Protein AF-A0A2Z7A7H7-F1 (afdb_monomer_lite)

Sequence (88 aa):
MPLPERQVSSVHSFQPQNPQQSRQGGSQTVSQPPKQQARVFALTEEQAQAAPDDVIAGNCYLCNYPAYVLVDTGASHIFISEHFVVSH

InterPro domains:
  IPR001969 Aspartic peptidase, active site [PS00141] (69-80)

Secondary structure (DSSP, 8-state):
-PPPP----------PPP-------------PPP-------PPPHHHHHH-TTT-EEEEEEETTEEEEEEE-TT-SS----HHHHHH-

Structure (mmCIF, N/CA/C/O backbone):
data_AF-A0A2Z7A7H7-F1
#
_entry.id   AF-A0A2Z7A7H7-F1
#
loop_
_atom_site.group_PDB
_atom_site.id
_atom_site.type_symbol
_atom_site.label_atom_id
_atom_site.label_alt_id
_atom_site.label_comp_id
_atom_site.label_asym_id
_atom_site.label_entity_id
_atom_site.label_seq_id
_atom_site.pdbx_PDB_ins_code
_atom_site.Cartn_x
_atom_site.Cartn_y
_atom_site.Cartn_z
_atom_site.occupancy
_atom_site.B_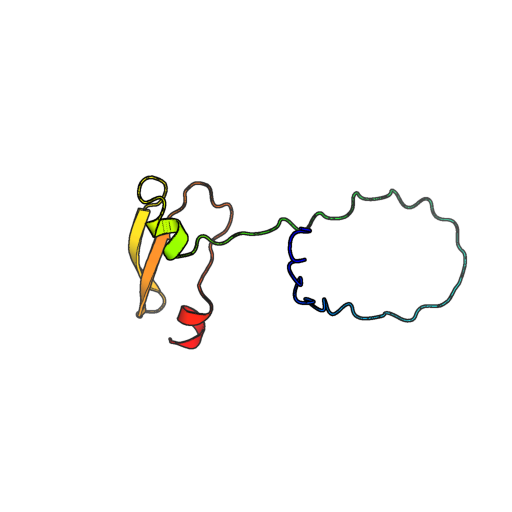iso_or_equiv
_atom_site.auth_seq_id
_atom_site.auth_comp_id
_atom_site.auth_asym_id
_atom_site.auth_atom_id
_atom_site.pdbx_PDB_model_num
ATOM 1 N N . MET A 1 1 ? 28.485 -12.216 39.724 1.00 45.66 1 MET A N 1
ATOM 2 C CA . MET A 1 1 ? 28.313 -12.394 38.267 1.00 45.66 1 MET A CA 1
ATOM 3 C C . MET A 1 1 ? 27.543 -11.189 37.735 1.00 45.66 1 MET A C 1
ATOM 5 O O . MET A 1 1 ? 26.360 -11.106 38.039 1.00 45.66 1 MET A O 1
ATOM 9 N N . PRO A 1 2 ? 28.178 -10.214 37.061 1.00 42.31 2 PRO A N 1
ATOM 10 C CA . PRO A 1 2 ? 27.468 -9.111 36.410 1.00 42.31 2 PRO A CA 1
ATOM 11 C C . PRO A 1 2 ? 26.973 -9.519 35.008 1.00 42.31 2 PRO A C 1
ATOM 13 O O . PRO A 1 2 ? 27.600 -10.342 34.343 1.00 42.31 2 PRO A O 1
ATOM 16 N N . LEU A 1 3 ? 25.8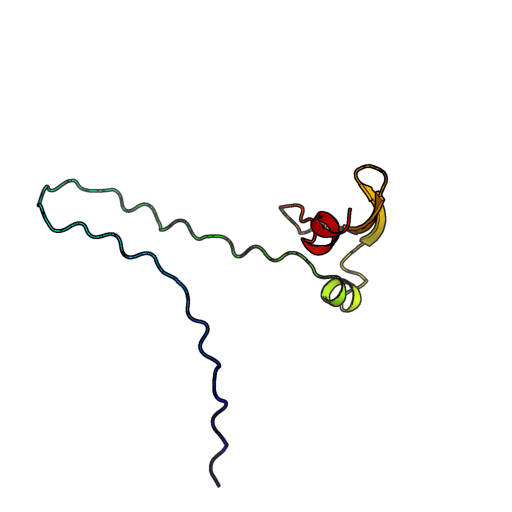34 -8.958 34.592 1.00 44.34 3 LEU A N 1
ATOM 17 C CA . LEU A 1 3 ? 25.183 -9.158 33.288 1.00 44.34 3 LEU A CA 1
ATOM 18 C C . LEU A 1 3 ? 25.999 -8.509 32.142 1.00 44.34 3 LEU A C 1
ATOM 20 O O . LEU A 1 3 ? 26.571 -7.444 32.374 1.00 44.34 3 LEU A O 1
ATOM 24 N N . PRO A 1 4 ? 26.029 -9.065 30.912 1.00 49.53 4 PRO A N 1
ATOM 25 C CA . PRO A 1 4 ? 26.740 -8.444 29.793 1.00 49.53 4 PRO A CA 1
ATOM 26 C C . PRO A 1 4 ? 25.989 -7.222 29.242 1.00 49.53 4 PRO A C 1
ATOM 28 O O . PRO A 1 4 ? 24.798 -7.306 28.931 1.00 49.53 4 PRO A O 1
ATOM 31 N N . GLU A 1 5 ? 26.697 -6.101 29.083 1.00 48.22 5 GLU A N 1
ATOM 32 C CA . GLU A 1 5 ? 26.208 -4.894 28.409 1.00 48.22 5 GLU A CA 1
ATOM 33 C C . GLU A 1 5 ? 25.895 -5.178 26.933 1.00 48.22 5 GLU A C 1
ATOM 35 O O . GLU A 1 5 ? 26.743 -5.637 26.165 1.00 48.22 5 GLU A O 1
ATOM 40 N N . ARG A 1 6 ? 24.660 -4.884 26.516 1.00 52.81 6 ARG A N 1
ATOM 41 C CA . ARG A 1 6 ? 24.243 -4.969 25.116 1.00 52.81 6 ARG A CA 1
ATOM 42 C C . ARG A 1 6 ? 24.728 -3.718 24.386 1.00 52.81 6 ARG A C 1
ATOM 44 O O . ARG A 1 6 ? 24.164 -2.641 24.543 1.00 52.81 6 ARG A O 1
ATOM 51 N N . GLN A 1 7 ? 25.777 -3.895 23.590 1.00 44.25 7 GLN A N 1
ATOM 52 C CA . GLN A 1 7 ? 26.302 -2.929 22.628 1.00 44.25 7 GLN A CA 1
ATOM 53 C C . GLN A 1 7 ? 25.157 -2.380 21.757 1.00 44.25 7 GLN A C 1
ATOM 55 O O . GLN A 1 7 ? 24.578 -3.104 20.948 1.00 44.25 7 GLN A O 1
ATOM 60 N N . VAL A 1 8 ? 24.800 -1.107 21.938 1.00 41.00 8 VAL A N 1
ATOM 61 C CA . VAL A 1 8 ? 23.883 -0.409 21.031 1.00 41.00 8 VAL A CA 1
ATOM 62 C C . VAL A 1 8 ? 24.714 0.096 19.859 1.00 41.00 8 VAL A C 1
ATOM 64 O O . VAL A 1 8 ? 25.541 0.996 19.994 1.00 41.00 8 VAL A O 1
ATOM 67 N N . SER A 1 9 ? 24.510 -0.538 18.708 1.00 46.66 9 SER A N 1
ATOM 68 C CA . SER A 1 9 ? 25.022 -0.119 17.409 1.00 46.66 9 SER A CA 1
ATOM 69 C C . SER A 1 9 ? 24.669 1.346 17.143 1.00 46.66 9 SER A C 1
ATOM 71 O O . SER A 1 9 ? 23.500 1.732 17.137 1.00 46.66 9 SER A O 1
ATOM 73 N N . SER A 1 10 ? 25.710 2.147 16.940 1.00 44.84 10 SER A N 1
ATOM 74 C CA . SER A 1 10 ? 25.671 3.577 16.655 1.00 44.84 10 SER A CA 1
ATOM 75 C C . SER A 1 10 ? 24.945 3.864 15.336 1.00 44.84 10 SER A C 1
ATOM 77 O O . SER A 1 10 ? 25.483 3.615 14.259 1.00 44.84 10 SER A O 1
ATOM 79 N N . VAL A 1 11 ? 23.730 4.410 15.409 1.00 43.25 11 VAL A N 1
ATOM 80 C CA . VAL A 1 11 ? 23.059 4.999 14.244 1.00 43.25 11 VAL A CA 1
ATOM 81 C C . VAL A 1 11 ? 23.529 6.449 14.141 1.00 43.25 11 VAL A C 1
ATOM 83 O O . VAL A 1 11 ? 23.071 7.317 14.881 1.00 43.25 11 VAL A O 1
ATOM 86 N N . HIS A 1 12 ? 24.501 6.702 13.264 1.00 46.12 12 HIS A N 1
ATOM 87 C CA . HIS A 1 12 ? 24.977 8.050 12.955 1.00 46.12 12 HIS A CA 1
ATOM 88 C C . HIS A 1 12 ? 23.889 8.815 12.189 1.00 46.12 12 HIS A C 1
ATOM 90 O O . HIS A 1 12 ? 23.720 8.651 10.983 1.00 46.12 12 HIS A O 1
ATOM 96 N N . SER A 1 13 ? 23.144 9.664 12.892 1.00 39.38 13 SER A N 1
ATOM 97 C CA . SER A 1 13 ? 22.276 10.668 12.282 1.00 39.38 13 SER A CA 1
ATOM 98 C C . SER A 1 13 ? 23.131 11.763 11.638 1.00 39.38 13 SER A C 1
ATOM 100 O O . SER A 1 13 ? 23.826 12.503 12.335 1.00 39.38 13 SER A O 1
ATOM 102 N N . PHE A 1 14 ? 23.078 11.878 10.311 1.00 45.50 14 PHE A N 1
ATOM 103 C CA . PHE A 1 14 ? 23.684 12.987 9.579 1.00 45.50 14 PHE A CA 1
ATOM 104 C C . PHE A 1 14 ? 22.883 14.270 9.831 1.00 45.50 14 PHE A C 1
ATOM 106 O O . PHE A 1 14 ? 21.729 14.382 9.422 1.00 45.50 14 PHE A O 1
ATOM 113 N N . GLN A 1 15 ? 23.501 15.245 10.497 1.00 45.69 15 GLN A N 1
ATOM 114 C CA . GLN A 1 15 ? 22.963 16.593 10.668 1.00 45.69 15 GLN A CA 1
ATOM 115 C C . GLN A 1 15 ? 23.851 17.567 9.872 1.00 45.69 15 GLN A C 1
ATOM 117 O O . GLN A 1 15 ? 25.040 17.670 10.179 1.00 45.69 15 GLN A O 1
ATOM 122 N N . PRO A 1 16 ? 23.344 18.267 8.839 1.00 41.31 16 PRO A N 1
ATOM 123 C CA . PRO A 1 16 ? 24.154 19.233 8.103 1.00 41.31 16 PRO A CA 1
ATOM 124 C C . PRO A 1 16 ? 24.468 20.447 8.994 1.00 41.31 16 PRO A C 1
ATOM 126 O O . PRO A 1 16 ? 23.564 21.112 9.501 1.00 41.31 16 PRO A O 1
ATOM 129 N N . GLN A 1 17 ? 25.757 20.729 9.202 1.00 40.47 17 GLN A N 1
ATOM 130 C CA . GLN A 1 17 ? 26.229 21.923 9.909 1.00 40.47 17 GLN A CA 1
ATOM 131 C C . GLN A 1 17 ? 26.070 23.156 9.013 1.00 40.47 17 GLN A C 1
ATOM 133 O O . GLN A 1 17 ? 26.703 23.259 7.966 1.00 40.47 17 GLN A O 1
ATOM 138 N N . ASN A 1 18 ? 25.240 24.105 9.445 1.00 43.44 18 ASN A N 1
ATOM 139 C CA . ASN A 1 18 ? 25.092 25.408 8.806 1.00 43.44 18 ASN A CA 1
ATOM 140 C C . ASN A 1 18 ? 26.042 26.414 9.494 1.00 43.44 18 ASN A C 1
ATOM 142 O O . ASN A 1 18 ? 25.876 26.649 10.695 1.00 43.44 18 ASN A O 1
ATOM 146 N N . PRO A 1 19 ? 27.041 27.008 8.814 1.00 50.06 19 PRO A N 1
ATOM 147 C CA . PRO A 1 19 ? 27.933 27.973 9.443 1.00 50.06 19 PRO A CA 1
ATOM 148 C C . PRO A 1 19 ? 27.353 29.385 9.317 1.00 50.06 19 PRO A C 1
ATOM 150 O O . PRO A 1 19 ? 27.520 30.038 8.291 1.00 50.06 19 PRO A O 1
ATOM 153 N N . GLN A 1 20 ? 26.695 29.896 10.362 1.00 49.53 20 GLN A N 1
ATOM 154 C CA . GLN A 1 20 ? 26.399 31.330 10.449 1.00 49.53 20 GLN A CA 1
ATOM 155 C C . GLN A 1 20 ? 26.738 31.895 11.827 1.00 49.53 20 GLN A C 1
ATOM 157 O O . GLN A 1 20 ? 26.043 31.707 12.822 1.00 49.53 20 GLN A O 1
ATOM 162 N N . GLN A 1 21 ? 27.860 32.607 11.837 1.00 49.06 21 GLN A N 1
ATOM 163 C CA . GLN A 1 21 ? 28.406 33.362 12.947 1.00 49.06 21 GLN A CA 1
ATOM 164 C C . GLN A 1 21 ? 27.775 34.769 12.971 1.00 49.06 21 GLN A C 1
ATOM 166 O O . GLN A 1 21 ? 27.945 35.550 12.042 1.00 49.06 21 GLN A O 1
ATOM 171 N N . SER A 1 22 ? 27.071 35.059 14.069 1.00 46.97 22 SER A N 1
ATOM 172 C CA . SER A 1 22 ? 26.945 36.358 14.756 1.00 46.97 22 SER A CA 1
ATOM 173 C C . SER A 1 22 ? 26.409 37.595 14.007 1.00 46.97 22 SER A C 1
ATOM 175 O O . SER A 1 22 ? 27.157 38.253 13.290 1.00 46.97 22 SER A O 1
ATOM 177 N N . ARG A 1 23 ? 25.206 38.071 14.389 1.00 45.53 23 ARG A N 1
ATOM 178 C CA . ARG A 1 23 ? 24.984 39.470 14.840 1.00 45.53 23 ARG A CA 1
ATOM 179 C C . ARG A 1 23 ? 23.603 39.691 15.482 1.00 45.53 23 ARG A C 1
ATOM 181 O O . ARG A 1 23 ? 22.587 39.210 14.999 1.00 45.53 23 ARG A O 1
ATOM 188 N N . GLN A 1 24 ? 23.625 40.407 16.607 1.00 53.09 24 GLN A N 1
ATOM 189 C CA . GLN A 1 24 ? 22.512 40.739 17.503 1.00 53.09 24 GLN A CA 1
ATOM 190 C C . GLN A 1 24 ? 21.447 41.632 16.846 1.00 53.09 24 GLN A C 1
ATOM 192 O O . GLN A 1 24 ? 21.778 42.626 16.205 1.00 53.09 24 GLN A O 1
ATOM 197 N N . GLY A 1 25 ? 20.177 41.330 17.118 1.00 38.44 25 GLY A N 1
ATOM 198 C CA . GLY A 1 25 ? 19.032 42.206 16.875 1.00 38.44 25 GLY A CA 1
ATOM 199 C C . GLY A 1 25 ? 17.811 41.657 17.609 1.00 38.44 25 GLY A C 1
ATOM 200 O O . GLY A 1 25 ? 17.297 40.602 17.250 1.00 38.44 25 GLY A O 1
ATOM 201 N N . GLY A 1 26 ? 17.397 42.325 18.686 1.00 51.34 26 GLY A N 1
ATOM 202 C CA . GLY A 1 26 ? 16.261 41.922 19.509 1.00 51.34 26 GLY A CA 1
ATOM 203 C C . GLY A 1 26 ? 14.949 42.014 18.735 1.00 51.34 26 GLY A C 1
ATOM 204 O O . GLY A 1 26 ? 14.468 43.103 18.445 1.00 51.34 26 GLY A O 1
ATOM 205 N N . SER A 1 27 ? 14.360 40.864 18.436 1.00 52.16 27 SER A N 1
ATOM 206 C CA . SER A 1 27 ? 12.962 40.729 18.050 1.00 52.16 27 SER A CA 1
ATOM 207 C C . SER A 1 27 ? 12.386 39.634 18.933 1.00 52.16 27 SER A C 1
ATOM 209 O O . SER A 1 27 ? 12.941 38.533 18.981 1.00 52.16 27 SER A O 1
ATOM 211 N N . GLN A 1 28 ? 11.332 39.947 19.693 1.00 57.50 28 GLN A N 1
ATOM 212 C CA . GLN A 1 28 ? 10.569 38.928 20.406 1.00 57.50 28 GLN A CA 1
ATOM 213 C C . GLN A 1 28 ? 9.922 38.021 19.363 1.00 57.50 28 GLN A C 1
ATOM 215 O O . GLN A 1 28 ? 8.835 38.280 18.854 1.00 57.50 28 GLN A O 1
ATOM 220 N N . THR A 1 29 ? 10.646 36.970 19.001 1.00 58.09 29 THR A N 1
ATOM 221 C CA . THR A 1 29 ? 10.111 35.881 18.208 1.00 58.09 29 THR A CA 1
ATOM 222 C C . THR A 1 29 ? 9.151 35.134 19.119 1.00 58.09 29 THR A C 1
ATOM 224 O O . THR A 1 29 ? 9.541 34.602 20.157 1.00 58.09 29 THR A O 1
ATOM 227 N N . VAL A 1 30 ? 7.865 35.148 18.765 1.00 65.44 30 VAL A N 1
ATOM 228 C CA . VAL A 1 30 ? 6.904 34.193 19.318 1.00 65.44 30 VAL A CA 1
ATOM 229 C C . VAL A 1 30 ? 7.508 32.819 19.055 1.00 65.44 30 VAL A C 1
ATOM 231 O O . VAL A 1 30 ? 7.681 32.434 17.896 1.00 65.44 30 VAL A O 1
ATOM 234 N N . SER A 1 31 ? 7.908 32.122 20.116 1.00 65.19 31 SER A N 1
ATOM 235 C CA . SER A 1 31 ? 8.440 30.771 20.026 1.00 65.19 31 SER A CA 1
ATOM 236 C C . SER A 1 31 ? 7.316 29.874 19.523 1.00 65.19 31 SER A C 1
ATOM 238 O O . SER A 1 31 ? 6.476 29.408 20.290 1.00 65.19 31 SER A O 1
ATOM 240 N N . GLN A 1 32 ? 7.254 29.665 18.206 1.00 69.69 32 GLN A N 1
ATOM 241 C CA . GLN A 1 32 ? 6.405 28.614 17.669 1.00 69.69 32 GLN A CA 1
ATOM 242 C C . GLN A 1 32 ? 6.860 27.307 18.321 1.00 69.69 32 GLN A C 1
ATOM 244 O O . GLN A 1 32 ? 8.072 27.053 18.362 1.00 69.69 32 GLN A O 1
ATOM 249 N N . PRO A 1 33 ? 5.931 26.492 18.852 1.00 73.19 33 PRO A N 1
ATOM 250 C CA . PRO A 1 33 ? 6.300 25.177 19.333 1.00 73.19 33 PRO A CA 1
ATOM 251 C C . PRO A 1 33 ? 7.044 24.465 18.197 1.00 73.19 33 PRO A C 1
ATOM 253 O O . PRO A 1 33 ? 6.629 24.579 17.035 1.00 73.19 33 PRO A O 1
ATOM 256 N N . PRO A 1 34 ? 8.175 23.798 18.491 1.00 70.44 34 PRO A N 1
ATOM 257 C CA . PRO A 1 34 ? 8.925 23.095 17.467 1.00 70.44 34 PRO A CA 1
ATOM 258 C C . PRO A 1 34 ? 7.955 22.165 16.749 1.00 70.44 34 PRO A C 1
ATOM 260 O O . PRO A 1 34 ? 7.225 21.418 17.403 1.00 70.44 34 PRO A O 1
ATOM 263 N N . LYS A 1 35 ? 7.903 22.259 15.415 1.00 70.56 35 LYS A N 1
ATOM 264 C CA . LYS A 1 35 ? 7.075 21.374 14.595 1.00 70.56 35 LYS A CA 1
ATOM 265 C C . LYS A 1 35 ? 7.482 19.945 14.938 1.00 70.56 35 LYS A C 1
ATOM 267 O O . LYS A 1 35 ? 8.544 19.492 14.515 1.00 70.56 35 LYS A O 1
ATOM 272 N N . GLN A 1 36 ? 6.676 19.265 15.750 1.00 69.62 36 GLN A N 1
ATOM 273 C CA . GLN A 1 36 ? 6.863 17.850 16.008 1.00 69.62 36 GLN A CA 1
ATOM 274 C C . GLN A 1 36 ? 6.655 17.162 14.668 1.00 69.62 36 GLN A C 1
ATOM 276 O O . GLN A 1 36 ? 5.548 17.149 14.131 1.00 69.62 36 GLN A O 1
ATOM 281 N N . GLN A 1 37 ? 7.739 16.653 14.089 1.00 64.75 37 GLN A N 1
ATOM 282 C CA . GLN A 1 37 ? 7.626 15.727 12.978 1.00 64.75 37 GLN A CA 1
ATOM 283 C C . GLN A 1 37 ? 6.891 14.511 13.535 1.00 64.75 37 GLN A C 1
ATOM 285 O O . GLN A 1 37 ? 7.416 13.808 14.403 1.00 64.75 37 GLN A O 1
ATOM 290 N N . ALA A 1 38 ? 5.640 14.325 13.113 1.00 60.75 38 ALA A N 1
ATOM 291 C CA . ALA A 1 38 ? 4.903 13.120 13.439 1.00 60.75 38 ALA A CA 1
ATOM 292 C C . ALA A 1 38 ? 5.745 11.942 12.942 1.00 60.75 38 ALA A C 1
ATOM 294 O O . ALA A 1 38 ? 6.145 11.910 11.778 1.00 60.75 38 ALA A O 1
ATOM 295 N N . ARG A 1 39 ? 6.076 11.008 13.837 1.00 61.59 39 ARG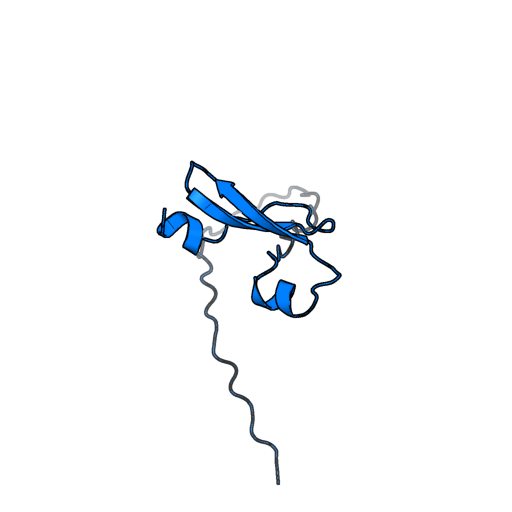 A N 1
ATOM 296 C CA . ARG A 1 39 ? 6.661 9.741 13.407 1.00 61.59 39 ARG A CA 1
ATOM 297 C C . ARG A 1 39 ? 5.565 8.992 12.675 1.00 61.59 39 ARG A C 1
ATOM 299 O O . ARG A 1 39 ? 4.573 8.595 13.277 1.00 61.59 39 ARG A O 1
ATOM 306 N N . VAL A 1 40 ? 5.735 8.897 11.369 1.00 62.94 40 VAL A N 1
ATOM 307 C CA . VAL A 1 40 ? 4.809 8.221 10.484 1.00 62.94 40 VAL A CA 1
ATOM 308 C C . VAL A 1 40 ? 5.222 6.757 10.437 1.00 62.94 40 VAL A C 1
ATOM 310 O O . VAL A 1 40 ? 6.342 6.449 10.036 1.00 62.94 40 VAL A O 1
ATOM 313 N N . PHE A 1 41 ? 4.346 5.868 10.889 1.00 67.62 41 PHE A N 1
ATOM 314 C CA . PHE A 1 41 ? 4.554 4.431 10.778 1.00 67.62 41 PHE A CA 1
ATOM 315 C C . PHE A 1 41 ? 3.636 3.920 9.674 1.00 67.62 41 PHE A C 1
ATOM 317 O O . PHE A 1 41 ? 2.418 4.011 9.794 1.00 67.62 41 PHE A O 1
ATOM 324 N N . ALA A 1 42 ? 4.228 3.438 8.584 1.00 79.19 42 ALA A N 1
ATOM 325 C CA . ALA A 1 42 ? 3.507 2.610 7.634 1.00 79.19 42 ALA A CA 1
ATOM 326 C C . ALA A 1 42 ? 3.362 1.216 8.246 1.00 79.19 42 ALA A C 1
ATOM 328 O O . ALA A 1 42 ? 4.318 0.703 8.834 1.00 79.19 42 ALA A O 1
ATOM 329 N N . LEU A 1 43 ? 2.186 0.617 8.099 1.00 85.38 43 LEU A N 1
ATOM 330 C CA . LEU A 1 43 ? 1.986 -0.770 8.474 1.00 85.38 43 LEU A CA 1
ATOM 331 C C . LEU A 1 43 ? 2.769 -1.670 7.508 1.00 85.38 43 LEU A C 1
ATOM 333 O O . LEU A 1 43 ? 2.583 -1.583 6.292 1.00 85.38 43 LEU A O 1
ATOM 337 N N . THR A 1 44 ? 3.652 -2.514 8.038 1.00 84.50 44 THR A N 1
ATOM 338 C CA . THR A 1 44 ? 4.352 -3.525 7.235 1.00 84.50 44 THR A CA 1
ATOM 339 C C . THR A 1 44 ? 3.495 -4.776 7.059 1.00 84.50 44 THR A C 1
ATOM 341 O O . THR A 1 44 ? 2.550 -5.017 7.812 1.00 84.50 44 THR A O 1
ATOM 344 N N . GLU A 1 45 ? 3.842 -5.607 6.079 1.00 82.62 45 GLU A N 1
ATOM 345 C CA . GLU A 1 45 ? 3.183 -6.898 5.865 1.00 82.62 45 GLU A CA 1
ATOM 346 C C . GLU A 1 45 ? 3.266 -7.795 7.109 1.00 82.62 45 GLU A C 1
ATOM 348 O O . GLU A 1 45 ? 2.271 -8.389 7.515 1.00 82.62 45 GLU A O 1
ATOM 353 N N . GLU A 1 46 ? 4.414 -7.831 7.786 1.00 86.81 46 GLU A N 1
ATOM 354 C CA . GLU A 1 46 ? 4.601 -8.629 9.001 1.00 86.81 46 GLU A CA 1
ATOM 355 C C . GLU A 1 46 ? 3.731 -8.129 10.157 1.00 86.81 46 GLU A C 1
ATOM 357 O O . GLU A 1 46 ? 3.217 -8.928 10.940 1.00 86.81 46 GLU A O 1
ATOM 362 N N . GLN A 1 47 ? 3.552 -6.810 10.269 1.00 86.69 47 GLN A N 1
ATOM 363 C CA . GLN A 1 47 ? 2.680 -6.211 11.279 1.00 86.69 47 GLN A CA 1
ATOM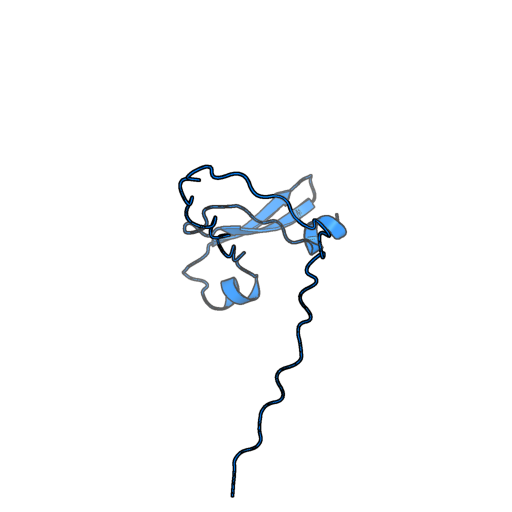 364 C C . GLN A 1 47 ? 1.212 -6.532 11.001 1.00 86.69 47 GLN A C 1
ATOM 366 O O . GLN A 1 47 ? 0.492 -6.905 11.924 1.00 86.69 47 GLN A O 1
ATOM 371 N N . ALA A 1 48 ? 0.793 -6.458 9.736 1.00 86.44 48 ALA A N 1
ATOM 372 C CA . ALA A 1 48 ? -0.534 -6.894 9.319 1.00 86.44 48 ALA A CA 1
ATOM 373 C C . ALA A 1 48 ? -0.778 -8.372 9.650 1.00 86.44 48 ALA A C 1
ATOM 375 O O . ALA A 1 48 ? -1.822 -8.728 10.188 1.00 86.44 48 ALA A O 1
ATOM 376 N N . GLN A 1 49 ? 0.210 -9.231 9.394 1.00 87.12 49 GLN A N 1
ATOM 377 C CA . GLN A 1 49 ? 0.099 -10.663 9.663 1.00 87.12 49 GLN A CA 1
ATOM 378 C C . GLN A 1 49 ? 0.018 -10.986 11.164 1.00 87.12 49 GLN A C 1
ATOM 380 O O . GLN A 1 49 ? -0.567 -11.999 11.548 1.00 87.12 49 GLN A O 1
ATOM 385 N N . ALA A 1 50 ? 0.600 -10.137 12.016 1.00 89.25 50 ALA A N 1
ATOM 386 C CA . ALA A 1 50 ? 0.543 -10.276 13.468 1.00 89.25 50 ALA A CA 1
ATOM 387 C C . ALA A 1 50 ? -0.801 -9.826 14.075 1.00 89.25 50 ALA A C 1
ATOM 389 O O . ALA A 1 50 ? -1.129 -10.261 15.179 1.00 89.25 50 ALA A O 1
ATOM 390 N N . ALA A 1 51 ? -1.566 -8.986 13.372 1.00 87.06 51 ALA A N 1
ATOM 391 C CA . ALA A 1 51 ? -2.858 -8.455 13.810 1.00 87.06 51 ALA A CA 1
ATOM 392 C C . ALA A 1 51 ? -3.895 -8.499 12.666 1.00 87.06 51 ALA A C 1
ATOM 394 O O . ALA A 1 51 ? -4.345 -7.456 12.191 1.00 87.06 51 ALA A O 1
ATOM 395 N N . PRO A 1 52 ? -4.285 -9.701 12.203 1.00 83.75 52 PRO A N 1
ATOM 396 C CA . PRO A 1 52 ? -5.113 -9.861 11.006 1.00 83.75 52 PRO A CA 1
ATOM 397 C C . PRO A 1 52 ? -6.536 -9.302 11.152 1.00 83.75 52 PRO A C 1
ATOM 399 O O . PRO A 1 52 ? -7.191 -9.064 10.143 1.00 83.75 52 PRO A O 1
ATOM 402 N N . ASP A 1 53 ? -7.013 -9.089 12.381 1.00 89.31 53 ASP A N 1
ATOM 403 C CA . ASP A 1 53 ? -8.339 -8.520 12.650 1.00 89.31 53 ASP A CA 1
ATOM 404 C C . ASP A 1 53 ? -8.358 -6.980 12.578 1.00 89.31 53 ASP A C 1
ATOM 406 O O . ASP A 1 53 ? -9.426 -6.385 12.435 1.00 89.31 53 ASP A O 1
ATOM 410 N N . ASP A 1 54 ? -7.189 -6.331 12.649 1.00 87.81 54 ASP A N 1
ATOM 411 C CA . ASP A 1 54 ? -7.074 -4.866 12.667 1.00 87.81 54 ASP A CA 1
ATOM 412 C C . ASP A 1 54 ? -6.972 -4.269 11.256 1.00 87.81 54 ASP A C 1
ATOM 414 O O . ASP A 1 54 ? -7.084 -3.054 11.070 1.00 87.81 54 ASP A O 1
ATOM 418 N N . VAL A 1 55 ? -6.728 -5.111 10.246 1.00 89.69 55 VAL A N 1
ATOM 419 C CA . VAL A 1 55 ? -6.374 -4.684 8.890 1.00 89.69 55 VAL A CA 1
ATOM 420 C C . VAL A 1 55 ? -7.092 -5.523 7.849 1.00 89.69 55 VAL A C 1
ATOM 422 O O . VAL A 1 55 ? -7.250 -6.732 7.989 1.00 89.69 55 VAL A O 1
ATOM 425 N N . ILE A 1 56 ? -7.495 -4.891 6.750 1.00 91.81 56 ILE A N 1
ATOM 426 C CA . ILE A 1 56 ? -8.058 -5.617 5.610 1.00 91.81 56 ILE A CA 1
ATOM 427 C C . ILE A 1 56 ? -6.959 -5.778 4.564 1.00 91.81 56 ILE A C 1
ATOM 429 O O . ILE A 1 56 ? -6.488 -4.796 3.990 1.00 91.81 56 ILE A O 1
ATOM 433 N N . ALA A 1 57 ? -6.565 -7.022 4.308 1.00 92.31 57 ALA A N 1
ATOM 434 C CA . ALA A 1 57 ? -5.602 -7.367 3.272 1.00 92.31 57 ALA A CA 1
ATOM 435 C C . ALA A 1 57 ? -6.296 -7.735 1.954 1.00 92.31 57 ALA A C 1
ATOM 437 O O . ALA A 1 57 ? -7.360 -8.358 1.937 1.00 92.31 57 ALA A O 1
ATOM 438 N N . GLY A 1 58 ? -5.673 -7.387 0.831 1.00 93.12 58 GLY A N 1
ATOM 439 C CA . GLY A 1 58 ? -6.179 -7.743 -0.487 1.00 93.12 58 GLY A CA 1
ATOM 440 C C . GLY A 1 58 ? -5.181 -7.477 -1.604 1.00 93.12 58 GLY A C 1
ATOM 441 O O . GLY A 1 58 ? -4.034 -7.114 -1.365 1.00 93.12 58 GLY A O 1
ATOM 442 N N . ASN A 1 59 ? -5.644 -7.641 -2.842 1.00 95.25 59 ASN A N 1
ATOM 443 C CA . ASN A 1 59 ? -4.882 -7.297 -4.037 1.00 95.25 59 ASN A CA 1
ATOM 444 C C . ASN A 1 59 ? -5.663 -6.283 -4.869 1.00 95.25 59 ASN A C 1
ATOM 446 O O . ASN A 1 59 ? -6.872 -6.431 -5.061 1.00 95.25 59 ASN A O 1
ATOM 450 N N . CYS A 1 60 ? -4.975 -5.280 -5.401 1.00 94.50 60 CYS A N 1
ATOM 451 C CA . CYS A 1 60 ? -5.527 -4.371 -6.399 1.00 94.50 60 CYS A CA 1
ATOM 452 C C . CYS A 1 60 ? -4.514 -4.140 -7.524 1.00 94.50 60 CYS A C 1
ATOM 454 O O . CYS A 1 60 ? -3.422 -4.701 -7.511 1.00 94.50 60 CYS A O 1
ATOM 456 N N . TYR A 1 61 ? -4.884 -3.338 -8.520 1.00 96.00 61 TYR A N 1
ATOM 457 C CA . TYR A 1 61 ? -3.954 -2.919 -9.56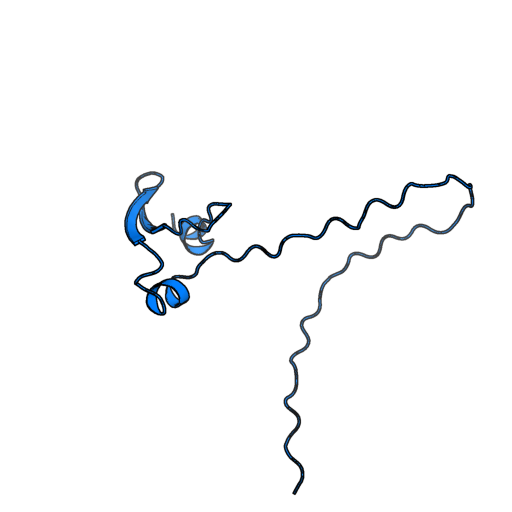1 1.00 96.00 61 TYR A CA 1
ATOM 458 C C . TYR A 1 61 ? -3.538 -1.469 -9.343 1.00 96.00 61 TYR A C 1
ATOM 460 O O . TYR A 1 61 ? -4.395 -0.588 -9.255 1.00 96.00 61 TYR A O 1
ATOM 468 N N . LEU A 1 62 ? -2.231 -1.218 -9.339 1.00 94.94 62 LEU A N 1
ATOM 469 C CA . LEU A 1 62 ? -1.656 0.121 -9.403 1.00 94.94 62 LEU A CA 1
ATOM 470 C C . LEU A 1 62 ? -0.833 0.230 -10.686 1.00 94.94 62 LEU A C 1
ATOM 472 O O . LEU A 1 62 ? 0.073 -0.566 -10.909 1.00 94.94 62 LEU A O 1
ATOM 476 N N . CYS A 1 63 ? -1.186 1.178 -11.558 1.00 94.56 63 CYS A N 1
ATOM 477 C CA . CYS A 1 63 ? -0.543 1.345 -12.870 1.00 94.56 63 CYS A CA 1
ATOM 478 C C . CYS A 1 63 ? -0.477 0.039 -13.690 1.00 94.56 63 CYS A C 1
ATOM 480 O O . CYS A 1 63 ? 0.532 -0.243 -14.323 1.00 94.56 63 CYS A O 1
ATOM 482 N N . ASN A 1 64 ? -1.546 -0.767 -13.657 1.00 96.38 64 ASN A N 1
ATOM 483 C CA . ASN A 1 64 ? -1.644 -2.082 -14.311 1.00 96.38 64 ASN A CA 1
ATOM 484 C C . ASN A 1 64 ? -0.758 -3.196 -13.725 1.00 96.38 64 ASN A C 1
ATOM 486 O O . ASN A 1 64 ? -0.790 -4.312 -14.244 1.00 96.38 64 ASN A O 1
ATOM 490 N N . TYR A 1 65 ? -0.072 -2.957 -12.608 1.00 96.75 65 TYR A N 1
ATOM 491 C CA . TYR A 1 65 ? 0.658 -3.987 -11.874 1.00 96.75 65 TYR A CA 1
ATOM 492 C C . TYR A 1 65 ? -0.144 -4.488 -10.670 1.00 96.75 65 TYR A C 1
ATOM 494 O O . TYR A 1 65 ? -0.751 -3.673 -9.969 1.00 96.75 65 TYR A O 1
ATOM 502 N N . PRO A 1 66 ? -0.179 -5.809 -10.41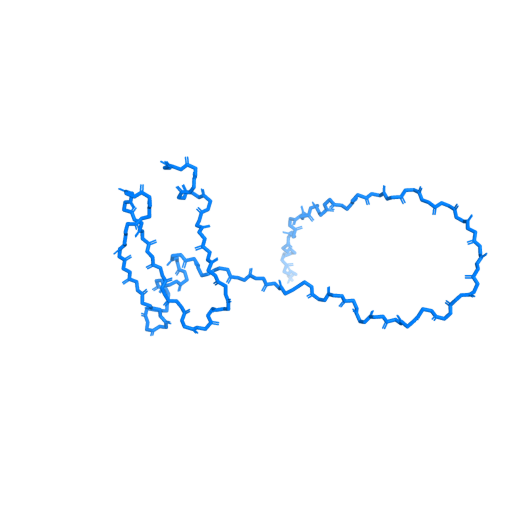8 1.00 96.06 66 PRO A N 1
ATOM 503 C CA . PRO A 1 66 ? -0.814 -6.349 -9.225 1.00 96.06 66 PRO A CA 1
ATOM 504 C C . PRO A 1 66 ? -0.041 -5.899 -7.979 1.00 96.06 66 PRO A C 1
ATOM 506 O O . PRO A 1 66 ? 1.171 -6.078 -7.889 1.00 96.06 66 PRO A O 1
ATOM 509 N N . ALA A 1 67 ? -0.750 -5.327 -7.014 1.00 95.00 67 ALA A N 1
ATOM 510 C CA . ALA A 1 67 ? -0.209 -4.828 -5.760 1.00 95.00 67 ALA A CA 1
ATOM 511 C C . ALA A 1 67 ? -0.924 -5.494 -4.584 1.00 95.00 67 ALA A C 1
ATOM 513 O O . ALA A 1 67 ? -2.158 -5.499 -4.531 1.00 95.00 67 ALA A O 1
ATOM 514 N N . TYR A 1 68 ? -0.146 -6.005 -3.630 1.00 93.56 68 TYR A N 1
ATOM 515 C CA . TYR A 1 68 ? -0.666 -6.366 -2.317 1.00 93.56 68 TYR A CA 1
ATOM 516 C C . TYR A 1 68 ? -0.954 -5.087 -1.530 1.00 93.56 68 TYR A C 1
ATOM 518 O O . TYR A 1 68 ? -0.106 -4.194 -1.458 1.00 93.56 68 TYR A O 1
ATOM 526 N N . VAL A 1 69 ? -2.158 -4.983 -0.972 1.00 93.69 69 VAL A N 1
ATOM 527 C CA . VAL A 1 69 ? -2.623 -3.790 -0.264 1.00 93.69 69 VAL A CA 1
ATOM 528 C C . VAL A 1 69 ? -3.119 -4.129 1.130 1.00 93.69 69 VAL A C 1
ATOM 530 O O . VAL A 1 69 ? -3.795 -5.134 1.344 1.00 93.69 69 VAL A O 1
ATOM 533 N N . LEU A 1 70 ? -2.800 -3.235 2.062 1.00 93.31 70 LEU A N 1
ATOM 534 C CA . LEU A 1 70 ? -3.249 -3.260 3.445 1.00 93.31 70 LEU A CA 1
ATOM 535 C C . LEU A 1 70 ? -4.100 -2.016 3.687 1.00 93.31 70 LEU A C 1
ATOM 537 O O . LEU A 1 70 ? -3.636 -0.893 3.482 1.00 93.31 70 LEU A O 1
ATOM 541 N N . VAL A 1 71 ? -5.348 -2.214 4.097 1.00 91.25 71 VAL A N 1
ATOM 542 C CA . VAL A 1 71 ? -6.264 -1.130 4.450 1.00 91.25 71 VAL A CA 1
ATOM 543 C C . VAL A 1 71 ? -6.333 -1.039 5.969 1.00 91.25 71 VAL A C 1
ATOM 545 O O . VAL A 1 71 ? -6.926 -1.895 6.624 1.00 91.25 71 VAL A O 1
ATOM 548 N N . ASP A 1 72 ? -5.726 0.018 6.503 1.00 89.00 72 ASP A N 1
ATOM 549 C CA . ASP A 1 72 ? -5.781 0.409 7.910 1.00 89.00 72 ASP A CA 1
ATOM 550 C C . ASP A 1 72 ? -6.689 1.641 8.050 1.00 89.00 72 ASP A C 1
ATOM 552 O O . ASP A 1 72 ? -6.361 2.732 7.579 1.00 89.00 72 ASP A O 1
ATOM 556 N N . THR A 1 73 ? -7.849 1.476 8.692 1.00 87.50 73 THR A N 1
ATOM 557 C CA . THR A 1 73 ? -8.795 2.586 8.919 1.00 87.50 73 THR A CA 1
ATOM 558 C C . THR A 1 73 ? -8.289 3.633 9.916 1.00 87.50 73 THR A C 1
ATOM 560 O O . THR A 1 73 ? -8.834 4.735 9.966 1.00 87.50 73 THR A O 1
ATOM 563 N N . GLY A 1 74 ? -7.258 3.311 10.702 1.00 86.62 74 GLY A N 1
ATOM 564 C CA . GLY A 1 74 ? -6.588 4.232 11.617 1.00 86.62 74 GLY A CA 1
ATOM 565 C C . GLY A 1 74 ? -5.516 5.099 10.949 1.00 86.62 74 GLY A C 1
ATOM 566 O O . GLY A 1 74 ? -5.029 6.052 11.566 1.00 86.62 74 GLY A O 1
ATOM 567 N N . ALA A 1 75 ? -5.152 4.816 9.694 1.00 85.56 75 ALA A N 1
ATOM 568 C CA . ALA A 1 75 ? -4.109 5.548 8.990 1.00 85.56 75 ALA A CA 1
ATOM 569 C C . ALA A 1 75 ? -4.604 6.914 8.482 1.00 85.56 75 ALA A C 1
ATOM 571 O O . ALA A 1 75 ? -5.607 7.034 7.783 1.00 85.56 75 ALA A O 1
ATOM 572 N N . SER A 1 76 ? -3.850 7.975 8.784 1.00 87.75 76 SER A N 1
ATOM 573 C CA . SER A 1 76 ? -4.116 9.333 8.271 1.00 87.75 76 SER A CA 1
ATOM 574 C C . SER A 1 76 ? -3.517 9.594 6.885 1.00 87.75 76 SER A C 1
ATOM 576 O O . SER A 1 76 ? -3.811 10.610 6.260 1.00 87.75 76 SER A O 1
ATOM 578 N N . HIS A 1 77 ? -2.642 8.702 6.427 1.00 88.12 77 HIS A N 1
ATOM 579 C CA . HIS A 1 77 ? -1.872 8.820 5.197 1.00 88.12 77 HIS A CA 1
ATOM 580 C C . HIS A 1 77 ? -1.770 7.443 4.541 1.00 88.12 77 HIS A C 1
ATOM 582 O O . HIS A 1 77 ? -1.825 6.421 5.221 1.00 88.12 77 HIS A O 1
ATOM 588 N N . ILE A 1 78 ? -1.590 7.431 3.223 1.00 89.12 78 ILE A N 1
ATOM 589 C CA . ILE A 1 78 ? -1.403 6.212 2.436 1.00 89.12 78 ILE A CA 1
ATOM 590 C C . ILE A 1 78 ? 0.085 6.067 2.121 1.00 89.12 78 ILE A C 1
ATOM 592 O O . ILE A 1 78 ? 0.745 7.050 1.779 1.00 89.12 78 ILE A O 1
ATOM 596 N N . PHE A 1 79 ? 0.596 4.841 2.209 1.00 90.56 79 PHE A N 1
ATOM 597 C CA . PHE A 1 79 ? 1.987 4.509 1.909 1.00 90.56 79 PHE A CA 1
ATOM 598 C C . PHE A 1 79 ? 2.063 3.526 0.753 1.00 90.56 79 PHE A C 1
ATOM 600 O O . PHE A 1 79 ? 1.201 2.667 0.591 1.00 90.56 79 PHE A O 1
ATOM 607 N N . ILE A 1 80 ? 3.133 3.650 -0.023 1.00 92.19 80 ILE A N 1
ATOM 608 C CA . ILE A 1 80 ? 3.531 2.683 -1.037 1.00 92.19 80 ILE A CA 1
ATOM 609 C C . ILE A 1 80 ? 4.923 2.185 -0.671 1.00 92.19 80 ILE A C 1
ATOM 611 O O . ILE A 1 80 ? 5.781 2.981 -0.285 1.00 92.19 80 ILE A O 1
ATOM 615 N N . SER A 1 81 ? 5.143 0.873 -0.733 1.00 91.06 81 SER A N 1
ATOM 616 C CA . SER A 1 81 ? 6.461 0.327 -0.422 1.00 91.06 81 SER A CA 1
ATOM 617 C C . SER A 1 81 ? 7.465 0.749 -1.494 1.00 91.06 81 SER A C 1
ATOM 619 O O . SER A 1 81 ? 7.172 0.709 -2.690 1.00 91.06 81 SER A O 1
ATOM 621 N N . GLU A 1 82 ? 8.676 1.118 -1.075 1.00 91.06 82 GLU A N 1
ATOM 622 C CA . GLU A 1 82 ? 9.764 1.420 -2.014 1.00 91.06 82 GLU A CA 1
ATOM 623 C C . GLU A 1 82 ? 10.038 0.230 -2.939 1.00 91.06 82 GLU A C 1
ATOM 625 O O . GLU A 1 82 ? 10.277 0.409 -4.128 1.00 91.06 82 GLU A O 1
ATOM 630 N N . HIS A 1 83 ? 9.919 -0.994 -2.416 1.00 90.88 83 HIS A N 1
ATOM 631 C CA . HIS A 1 83 ? 10.066 -2.210 -3.207 1.00 90.88 83 HIS A CA 1
ATOM 632 C C . HIS A 1 83 ? 9.078 -2.266 -4.379 1.00 90.88 83 HIS A C 1
ATOM 634 O O . HIS A 1 83 ? 9.477 -2.616 -5.489 1.00 90.88 83 HIS A O 1
ATOM 640 N N . PHE A 1 84 ? 7.807 -1.902 -4.166 1.00 93.44 84 PHE A N 1
ATOM 641 C CA . PHE A 1 84 ? 6.826 -1.861 -5.249 1.00 93.44 84 PHE A CA 1
ATOM 642 C C . PHE A 1 84 ? 7.219 -0.834 -6.316 1.00 93.44 84 PHE A C 1
ATOM 644 O O . PHE A 1 84 ? 7.149 -1.159 -7.496 1.00 93.44 84 PHE A O 1
ATOM 651 N N . VAL A 1 85 ? 7.684 0.351 -5.896 1.00 94.50 85 VAL A N 1
ATOM 652 C CA . VAL A 1 85 ? 8.115 1.446 -6.787 1.00 94.50 85 VAL A CA 1
ATOM 653 C C . VAL A 1 85 ? 9.367 1.091 -7.591 1.00 94.50 85 VAL A C 1
ATOM 655 O O . VAL A 1 85 ? 9.499 1.504 -8.734 1.00 94.50 85 VAL A O 1
ATOM 658 N N . VAL A 1 86 ? 10.310 0.349 -7.008 1.00 95.50 86 VAL A N 1
ATOM 659 C CA . VAL A 1 86 ? 11.552 -0.045 -7.696 1.00 95.50 86 VAL A CA 1
ATOM 660 C C . VAL A 1 86 ? 11.332 -1.228 -8.647 1.00 95.50 86 VAL A C 1
ATOM 662 O O . VAL A 1 86 ? 12.087 -1.390 -9.603 1.00 95.50 86 VAL A O 1
ATOM 665 N N . SER A 1 87 ? 10.314 -2.056 -8.399 1.00 94.06 87 SER A N 1
ATOM 666 C CA . SER A 1 87 ? 10.096 -3.303 -9.145 1.00 94.06 87 SER A CA 1
ATOM 667 C C . SER A 1 87 ? 9.162 -3.173 -10.357 1.00 94.06 87 SER A C 1
ATOM 669 O O . SER A 1 87 ? 9.083 -4.125 -11.134 1.00 94.06 87 SER A O 1
ATOM 671 N N . HIS A 1 88 ? 8.456 -2.048 -10.523 1.00 90.06 88 HIS A N 1
ATOM 672 C CA . HIS A 1 88 ? 7.393 -1.864 -11.523 1.00 90.06 88 HIS A CA 1
ATOM 673 C C . HIS A 1 88 ? 7.389 -0.451 -12.116 1.00 90.06 88 HIS A C 1
ATOM 675 O O . HIS A 1 88 ? 7.099 -0.329 -13.333 1.00 90.06 88 HIS A O 1
#

Foldseek 3Di:
DDDDDDDDPDDDDDDDDDDDDDDDDDDPDPPDPPPPPPPADDQDPVNCVVPVPQWDWDWDDDPNDIDTDIDHPPHPDDDDDVVVVVVD

Radius of gyration: 22.31 Å; chains: 1; bounding box: 37×55×53 Å

pLDDT: mean 72.83, std 20.32, range [38.44, 96.75]

Organism: NCBI:txid472368